Protein AF-A0A8C9PX13-F1 (afdb_monomer_lite)

Structure (mmCIF, N/CA/C/O backbone):
data_AF-A0A8C9PX13-F1
#
_entry.id   AF-A0A8C9PX13-F1
#
loop_
_atom_site.group_PDB
_atom_site.id
_atom_site.type_symbol
_atom_site.label_atom_id
_atom_site.label_alt_id
_atom_site.label_comp_id
_atom_site.label_asym_id
_atom_site.label_entity_id
_atom_site.label_seq_id
_atom_site.pdbx_PDB_ins_code
_atom_site.Cartn_x
_atom_site.Cartn_y
_atom_site.Cartn_z
_atom_site.occupancy
_atom_site.B_iso_or_equiv
_atom_site.auth_seq_id
_atom_site.auth_comp_id
_atom_site.auth_asym_id
_atom_site.auth_atom_id
_atom_site.pdbx_PDB_model_num
ATOM 1 N N . MET A 1 1 ? -4.410 12.856 24.745 1.00 49.16 1 MET A N 1
ATOM 2 C CA . MET A 1 1 ? -3.526 11.689 24.949 1.00 49.16 1 MET A CA 1
ATOM 3 C C . MET A 1 1 ? -4.001 10.609 24.001 1.00 49.16 1 MET A C 1
ATOM 5 O O . MET A 1 1 ? -5.146 10.203 24.139 1.00 49.16 1 MET A O 1
ATOM 9 N N . THR A 1 2 ? -3.192 10.215 23.017 1.00 63.03 2 THR A N 1
ATOM 10 C CA . THR A 1 2 ? -3.500 9.046 22.182 1.00 63.03 2 THR A CA 1
ATOM 11 C C . THR A 1 2 ? -3.410 7.790 23.042 1.00 63.03 2 THR A C 1
ATOM 13 O O . THR A 1 2 ? -2.555 7.680 23.925 1.00 63.03 2 THR A O 1
ATOM 16 N N . SER A 1 3 ? -4.330 6.856 22.838 1.00 80.19 3 SER A N 1
ATOM 17 C CA . SER A 1 3 ? -4.328 5.582 23.554 1.00 80.19 3 SER A CA 1
ATOM 18 C C . SER A 1 3 ? -3.087 4.762 23.179 1.00 80.19 3 SER A C 1
ATOM 20 O O . SER A 1 3 ? -2.632 4.801 22.037 1.00 80.19 3 SER A O 1
ATOM 22 N N . ILE A 1 4 ? -2.569 3.940 24.101 1.00 82.62 4 ILE A N 1
ATOM 23 C CA . ILE A 1 4 ? -1.458 3.000 23.829 1.00 82.62 4 ILE A CA 1
ATOM 24 C C . ILE A 1 4 ? -1.766 2.122 22.600 1.00 82.62 4 ILE A C 1
ATOM 26 O O . ILE A 1 4 ? -0.873 1.789 21.820 1.00 82.62 4 ILE A O 1
ATOM 30 N N . LYS A 1 5 ? -3.047 1.785 22.390 1.00 80.00 5 LYS A N 1
ATOM 31 C CA . LYS A 1 5 ? -3.510 1.012 21.229 1.00 80.00 5 LYS A CA 1
ATOM 32 C C . LYS A 1 5 ? -3.400 1.793 19.918 1.00 80.00 5 LYS A C 1
ATOM 34 O O . LYS A 1 5 ? -2.944 1.232 18.927 1.00 80.00 5 LYS A O 1
ATOM 39 N N . GLU A 1 6 ? -3.777 3.069 19.923 1.00 82.06 6 GLU A N 1
ATOM 40 C CA . GLU A 1 6 ? -3.667 3.952 18.754 1.00 82.06 6 GLU A CA 1
ATOM 41 C C . GLU A 1 6 ? -2.204 4.180 18.395 1.00 82.06 6 GLU A C 1
ATOM 43 O O . GLU A 1 6 ? -1.828 4.062 17.234 1.00 82.06 6 GLU A O 1
ATOM 48 N N . GLN A 1 7 ? -1.353 4.406 19.398 1.00 87.12 7 GLN A N 1
ATOM 49 C CA . GLN A 1 7 ? 0.077 4.587 19.178 1.00 87.12 7 GLN A CA 1
ATOM 50 C C . GLN A 1 7 ? 0.711 3.348 18.530 1.00 87.12 7 GLN A C 1
ATOM 52 O O . GLN A 1 7 ? 1.488 3.476 17.587 1.00 87.12 7 GLN A O 1
ATOM 57 N N . ALA A 1 8 ? 0.340 2.145 18.981 1.00 90.38 8 ALA A N 1
ATOM 58 C CA . ALA A 1 8 ? 0.809 0.900 18.378 1.00 90.38 8 ALA A CA 1
ATOM 59 C C . ALA A 1 8 ? 0.305 0.717 16.935 1.00 90.38 8 ALA A C 1
ATOM 61 O O . ALA A 1 8 ? 1.046 0.229 16.082 1.00 90.38 8 ALA A O 1
ATOM 62 N N . ALA A 1 9 ? -0.940 1.106 16.654 1.00 88.44 9 ALA A N 1
ATOM 63 C CA . ALA A 1 9 ? -1.523 1.034 15.319 1.00 88.44 9 ALA A CA 1
ATOM 64 C C . ALA A 1 9 ? -0.834 2.011 14.346 1.00 88.44 9 ALA A C 1
ATOM 66 O O . ALA A 1 9 ? -0.406 1.606 13.265 1.00 88.44 9 ALA A O 1
ATOM 67 N N . ILE A 1 10 ? -0.590 3.250 14.786 1.00 88.75 10 ILE A N 1
ATOM 68 C CA . ILE A 1 10 ? 0.171 4.263 14.041 1.00 88.75 10 ILE A CA 1
ATOM 69 C C . ILE A 1 10 ? 1.604 3.787 13.781 1.00 88.75 10 ILE A C 1
ATOM 71 O O . ILE A 1 10 ? 2.089 3.888 12.657 1.00 88.75 10 ILE A O 1
ATOM 75 N N . SER A 1 11 ? 2.290 3.226 14.782 1.00 92.50 11 SER A N 1
ATOM 76 C CA . SER A 1 11 ? 3.643 2.689 14.592 1.00 92.50 11 SER A CA 1
ATOM 77 C C . SER A 1 11 ? 3.680 1.573 13.545 1.00 92.50 11 SER A C 1
ATOM 79 O O . SER A 1 11 ? 4.570 1.577 12.700 1.00 92.50 11 SER A O 1
ATOM 81 N N . ARG A 1 12 ? 2.696 0.661 13.538 1.00 92.38 12 ARG A N 1
ATOM 82 C CA . ARG A 1 12 ? 2.588 -0.391 12.509 1.00 92.38 12 ARG A CA 1
ATOM 83 C C . ARG A 1 12 ? 2.352 0.189 11.120 1.00 92.38 12 ARG A C 1
ATOM 85 O O . ARG A 1 12 ? 3.012 -0.239 10.178 1.00 92.38 12 ARG A O 1
ATOM 92 N N . LEU A 1 13 ? 1.461 1.176 11.002 1.00 93.19 13 LEU A N 1
ATOM 93 C CA . LEU A 1 13 ? 1.216 1.886 9.747 1.00 93.19 13 LEU A CA 1
ATOM 94 C C . LEU A 1 13 ? 2.503 2.536 9.222 1.00 93.19 13 LEU A C 1
ATOM 96 O O . LEU A 1 13 ? 2.854 2.356 8.060 1.00 93.19 13 LEU A O 1
ATOM 100 N N . LEU A 1 14 ? 3.231 3.264 10.071 1.00 93.69 14 LEU A N 1
ATOM 101 C CA . LEU A 1 14 ? 4.477 3.921 9.676 1.00 93.69 14 LEU A CA 1
ATOM 102 C C . LEU A 1 14 ? 5.542 2.911 9.238 1.00 93.69 14 LEU A C 1
ATOM 104 O O . LEU A 1 14 ? 6.171 3.116 8.201 1.00 93.69 14 LEU A O 1
ATOM 108 N N . SER A 1 15 ? 5.704 1.803 9.968 1.00 95.00 15 SER A N 1
ATOM 109 C CA . SER A 1 15 ? 6.613 0.722 9.570 1.00 95.00 15 SER A CA 1
ATOM 110 C C . SER A 1 15 ? 6.222 0.110 8.224 1.00 95.00 15 SER A C 1
ATOM 112 O O . SER A 1 15 ? 7.089 -0.073 7.375 1.00 95.00 15 SER A O 1
ATOM 114 N N . PHE A 1 16 ? 4.931 -0.135 7.992 1.00 95.25 16 PHE A N 1
ATOM 115 C CA . PHE A 1 16 ? 4.425 -0.648 6.717 1.00 95.25 16 PHE A CA 1
ATOM 116 C C . PHE A 1 16 ? 4.710 0.310 5.549 1.00 95.25 16 PHE A C 1
ATOM 118 O O . PHE A 1 16 ? 5.184 -0.104 4.491 1.00 95.25 16 PHE A O 1
ATOM 125 N N . LEU A 1 17 ? 4.459 1.609 5.735 1.00 94.81 17 LEU A N 1
ATOM 126 C CA . LEU A 1 17 ? 4.729 2.623 4.714 1.00 94.81 17 LEU A CA 1
ATOM 127 C C . LEU A 1 17 ? 6.229 2.732 4.413 1.00 94.81 17 LEU A C 1
ATOM 129 O O . LEU A 1 17 ? 6.622 2.821 3.251 1.00 94.81 17 LEU A O 1
ATOM 133 N N . GLN A 1 18 ? 7.067 2.669 5.448 1.00 94.94 18 GLN A N 1
ATOM 134 C CA . GLN A 1 18 ? 8.518 2.676 5.300 1.00 94.94 18 GLN A CA 1
ATOM 135 C C . GLN A 1 18 ? 9.028 1.414 4.588 1.00 94.94 18 GLN A C 1
ATOM 137 O O . GLN A 1 18 ? 9.948 1.498 3.772 1.00 94.94 18 GLN A O 1
ATOM 142 N N . GLU A 1 19 ? 8.439 0.249 4.860 1.00 95.44 19 GLU A N 1
ATOM 143 C CA . GLU A 1 19 ? 8.746 -0.991 4.147 1.00 95.44 19 GLU A CA 1
ATOM 144 C C . GLU A 1 19 ? 8.403 -0.862 2.659 1.00 95.44 19 GLU A C 1
ATOM 146 O O . GLU A 1 19 ? 9.239 -1.155 1.805 1.00 95.44 19 GLU A O 1
ATOM 151 N N . TRP A 1 20 ? 7.218 -0.337 2.334 1.00 94.25 20 TRP A N 1
ATOM 152 C CA . TRP A 1 20 ? 6.808 -0.069 0.955 1.00 94.25 20 TRP A CA 1
ATOM 153 C C . TRP A 1 20 ? 7.772 0.874 0.217 1.00 94.25 20 TRP A C 1
ATOM 155 O O . TRP A 1 20 ? 8.166 0.606 -0.929 1.00 94.25 20 TRP A O 1
ATOM 165 N N . ASP A 1 21 ? 8.158 1.974 0.865 1.00 92.44 21 ASP A N 1
ATOM 166 C CA . ASP A 1 21 ? 9.023 2.993 0.273 1.00 92.44 21 ASP A CA 1
ATOM 167 C C . ASP A 1 21 ? 10.425 2.429 -0.023 1.00 92.44 21 ASP A C 1
ATOM 169 O O . ASP A 1 21 ? 10.959 2.666 -1.110 1.00 92.44 21 ASP A O 1
ATOM 173 N N . ASN A 1 22 ? 10.966 1.588 0.864 1.00 93.44 22 ASN A N 1
ATOM 174 C CA . ASN A 1 22 ? 12.279 0.948 0.700 1.00 93.44 22 ASN A CA 1
ATOM 175 C C . ASN A 1 22 ? 12.256 -0.341 -0.145 1.00 93.44 22 ASN A C 1
ATOM 177 O O . ASN A 1 22 ? 13.307 -0.837 -0.556 1.00 93.44 22 ASN A O 1
ATOM 181 N N . ALA A 1 23 ? 11.078 -0.903 -0.418 1.00 92.44 23 ALA A N 1
ATOM 182 C CA . ALA A 1 23 ? 10.944 -2.173 -1.116 1.00 92.44 23 ALA A CA 1
ATOM 183 C C . ALA A 1 23 ? 11.322 -2.091 -2.608 1.00 92.44 23 ALA A C 1
ATOM 185 O O . ALA A 1 23 ? 10.903 -1.206 -3.358 1.00 92.44 23 ALA A O 1
ATOM 186 N N . GLY A 1 24 ? 12.054 -3.107 -3.075 1.00 87.44 24 GLY A N 1
ATOM 187 C CA . GLY A 1 24 ? 12.264 -3.360 -4.501 1.00 87.44 24 GLY A CA 1
ATOM 188 C C . GLY A 1 24 ? 11.007 -3.908 -5.193 1.00 87.44 24 GLY A C 1
ATOM 189 O O . GLY A 1 24 ? 10.018 -4.259 -4.552 1.00 87.44 24 GLY A O 1
ATOM 190 N N . LYS A 1 25 ? 11.047 -4.048 -6.525 1.00 84.00 25 LYS A N 1
ATOM 191 C CA . LYS A 1 25 ? 9.893 -4.470 -7.352 1.00 84.00 25 LYS A CA 1
ATOM 192 C C . LYS A 1 25 ? 9.197 -5.749 -6.855 1.00 84.00 25 LYS A C 1
ATOM 194 O O . LYS A 1 25 ? 7.972 -5.797 -6.827 1.00 84.00 25 LYS A O 1
ATOM 199 N N . VAL A 1 26 ? 9.966 -6.779 -6.495 1.00 86.50 26 VAL A N 1
ATOM 200 C CA . VAL A 1 26 ? 9.425 -8.074 -6.038 1.00 86.50 26 VAL A CA 1
ATOM 201 C C . VAL A 1 26 ? 8.743 -7.933 -4.676 1.00 86.50 26 VAL A C 1
ATOM 203 O O . VAL A 1 26 ? 7.612 -8.384 -4.516 1.00 86.50 26 VAL A O 1
ATOM 206 N N . ALA A 1 27 ? 9.387 -7.243 -3.732 1.00 90.50 27 ALA A N 1
ATOM 207 C CA . ALA A 1 27 ? 8.838 -6.996 -2.402 1.00 90.50 27 ALA A CA 1
ATOM 208 C C . ALA A 1 27 ? 7.571 -6.127 -2.463 1.00 90.50 27 ALA A C 1
ATOM 210 O O . ALA A 1 27 ? 6.563 -6.490 -1.870 1.00 90.50 27 ALA A O 1
ATOM 211 N N . ARG A 1 28 ? 7.556 -5.061 -3.279 1.00 89.88 28 ARG A N 1
ATOM 212 C CA . ARG A 1 28 ? 6.345 -4.251 -3.512 1.00 89.88 28 ARG A CA 1
ATOM 213 C C . ARG A 1 28 ? 5.187 -5.079 -4.064 1.00 89.88 28 ARG A C 1
ATOM 215 O O . ARG A 1 28 ? 4.054 -4.892 -3.640 1.00 89.88 28 ARG A O 1
ATOM 222 N N . ASN A 1 29 ? 5.454 -6.017 -4.975 1.00 89.12 29 ASN A N 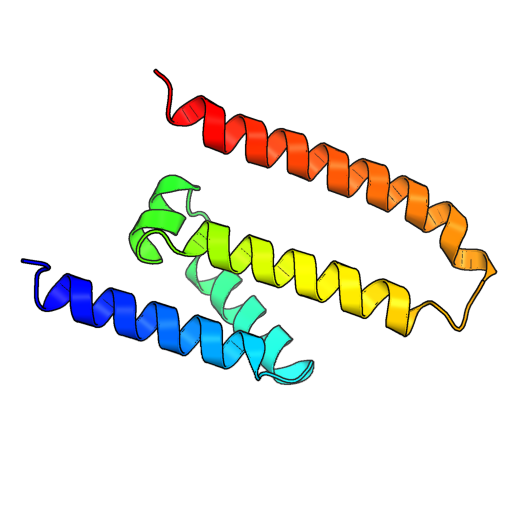1
ATOM 223 C CA . ASN A 1 29 ? 4.416 -6.915 -5.483 1.00 89.12 29 ASN A CA 1
ATOM 224 C C . ASN A 1 29 ? 3.855 -7.825 -4.377 1.00 89.12 29 ASN A C 1
ATOM 226 O O . ASN A 1 29 ? 2.650 -8.040 -4.309 1.00 89.12 29 ASN A O 1
ATOM 230 N N . HIS A 1 30 ? 4.716 -8.331 -3.491 1.00 93.31 30 HIS A N 1
ATOM 231 C CA . HIS A 1 30 ? 4.285 -9.147 -2.358 1.00 93.31 30 HIS A CA 1
ATOM 232 C C . HIS A 1 30 ? 3.451 -8.342 -1.350 1.00 93.31 30 HIS A C 1
ATOM 234 O O . HIS A 1 30 ? 2.351 -8.765 -1.006 1.00 93.31 30 HIS A O 1
ATOM 240 N N . ILE A 1 31 ? 3.917 -7.148 -0.964 1.00 92.12 31 ILE A N 1
ATOM 241 C CA . ILE A 1 31 ? 3.189 -6.224 -0.080 1.00 92.12 31 ILE A CA 1
ATOM 242 C C . ILE A 1 31 ? 1.809 -5.898 -0.663 1.00 92.12 31 ILE A C 1
ATOM 244 O O . ILE A 1 31 ? 0.808 -5.959 0.048 1.00 92.12 31 ILE A O 1
ATOM 248 N N . LEU A 1 32 ? 1.738 -5.606 -1.966 1.00 91.06 32 LEU A N 1
ATOM 249 C CA . LEU A 1 32 ? 0.480 -5.292 -2.642 1.00 91.06 32 LEU A CA 1
ATOM 250 C C . LEU A 1 32 ? -0.475 -6.491 -2.688 1.00 91.06 32 LEU A C 1
ATOM 252 O O . LEU A 1 32 ? -1.660 -6.331 -2.412 1.00 91.06 32 LEU A O 1
ATOM 256 N N . ASN A 1 33 ? 0.023 -7.687 -3.011 1.00 89.62 33 ASN A N 1
ATOM 257 C CA . ASN A 1 33 ? -0.802 -8.895 -3.027 1.00 89.62 33 ASN A CA 1
ATOM 258 C C . ASN A 1 33 ? -1.371 -9.202 -1.641 1.00 89.62 33 ASN A C 1
ATOM 260 O O . ASN A 1 33 ? -2.563 -9.479 -1.529 1.00 89.62 33 ASN A O 1
ATOM 264 N N . ASN A 1 34 ? -0.549 -9.085 -0.596 1.00 92.19 34 ASN A N 1
ATOM 265 C CA . ASN A 1 34 ? -1.000 -9.271 0.779 1.00 92.19 34 ASN A CA 1
ATOM 266 C C . ASN A 1 34 ? -2.055 -8.222 1.142 1.00 92.19 34 ASN A C 1
ATOM 268 O O . ASN A 1 34 ? -3.113 -8.588 1.639 1.00 92.19 34 ASN A O 1
ATOM 272 N N . PHE A 1 35 ? -1.818 -6.945 0.822 1.00 90.00 35 PHE A N 1
ATOM 273 C CA . PHE A 1 35 ? -2.779 -5.867 1.065 1.00 90.00 35 PHE A CA 1
ATOM 274 C C . PHE A 1 35 ? -4.130 -6.116 0.377 1.00 90.00 35 PHE A C 1
ATOM 276 O O . PHE A 1 35 ? -5.172 -5.865 0.971 1.00 90.00 35 PHE A O 1
ATOM 283 N N . ILE A 1 36 ? -4.135 -6.621 -0.861 1.00 87.88 36 ILE A N 1
ATOM 284 C CA . ILE A 1 36 ? -5.373 -6.943 -1.586 1.00 87.88 36 ILE A CA 1
ATOM 285 C C . ILE A 1 36 ? -6.085 -8.134 -0.943 1.00 87.88 36 ILE A C 1
ATOM 287 O O . ILE A 1 36 ? -7.292 -8.074 -0.734 1.00 87.88 36 ILE A O 1
ATOM 291 N N . GLN A 1 37 ? -5.355 -9.204 -0.621 1.00 90.81 37 GLN A N 1
ATOM 292 C CA . GLN A 1 37 ? -5.931 -10.406 -0.014 1.00 90.81 37 GLN A CA 1
ATOM 293 C C . GLN A 1 37 ? -6.537 -10.120 1.360 1.00 90.81 37 GLN A C 1
ATOM 295 O O . GLN A 1 37 ? -7.624 -10.604 1.660 1.00 90.81 37 GLN A O 1
ATOM 300 N N . THR A 1 38 ? -5.867 -9.313 2.184 1.00 88.12 38 THR A N 1
ATOM 301 C CA . THR A 1 38 ? -6.359 -8.981 3.524 1.00 88.12 38 THR A CA 1
ATOM 302 C C . THR A 1 38 ? -7.543 -8.029 3.492 1.00 88.12 38 THR A C 1
ATOM 304 O O . THR A 1 38 ? -8.348 -8.058 4.417 1.00 88.12 38 THR A O 1
ATOM 307 N N . ASN A 1 39 ? -7.677 -7.205 2.449 1.00 86.94 39 ASN A N 1
ATOM 308 C CA . ASN A 1 39 ? -8.708 -6.171 2.346 1.00 86.94 39 ASN A CA 1
ATOM 309 C C . ASN A 1 39 ? -9.777 -6.442 1.281 1.00 86.94 39 ASN A C 1
ATOM 311 O O . ASN A 1 39 ? -10.551 -5.550 0.928 1.00 86.94 39 ASN A O 1
ATOM 315 N N . GLN A 1 40 ? -9.842 -7.665 0.761 1.00 85.25 40 GLN A N 1
ATOM 316 C CA . GLN A 1 40 ? -10.830 -8.032 -0.242 1.00 85.25 40 GLN A CA 1
ATOM 317 C C . GLN A 1 40 ? -12.252 -7.918 0.326 1.00 85.25 40 GLN A C 1
ATOM 319 O O . GLN A 1 40 ? -12.551 -8.447 1.392 1.00 85.25 40 GLN A O 1
ATOM 324 N N . GLY A 1 41 ? -13.138 -7.242 -0.410 1.00 84.81 41 GLY A N 1
ATOM 325 C CA . GLY A 1 41 ? -14.545 -7.079 -0.029 1.00 84.81 41 GLY A CA 1
ATOM 326 C C . GLY A 1 41 ? -14.821 -5.980 1.001 1.00 84.81 41 GLY A C 1
ATOM 327 O O . GLY A 1 41 ? -15.985 -5.783 1.333 1.00 84.81 41 GLY A O 1
ATOM 328 N N . LYS A 1 42 ? -13.797 -5.249 1.467 1.00 85.94 42 LYS A N 1
ATOM 329 C CA . LYS A 1 42 ? -13.972 -4.112 2.383 1.00 85.94 42 LYS A CA 1
ATOM 330 C C . LYS A 1 42 ? -14.395 -2.850 1.643 1.00 85.94 42 LYS A C 1
ATOM 332 O O . LYS A 1 42 ? -13.924 -2.566 0.538 1.00 85.94 42 LYS A O 1
ATOM 337 N N . THR A 1 43 ? -15.261 -2.077 2.279 1.00 87.31 43 THR A N 1
ATOM 338 C CA . THR A 1 43 ? -15.626 -0.725 1.851 1.00 87.31 43 THR A CA 1
ATOM 339 C C . THR A 1 43 ? -14.510 0.274 2.175 1.00 87.31 43 THR A C 1
ATOM 341 O O . THR A 1 43 ? -13.595 -0.018 2.945 1.00 87.31 43 THR A O 1
ATOM 344 N N . SER A 1 44 ? -14.565 1.474 1.587 1.00 81.12 44 SER A N 1
ATOM 345 C CA . SER A 1 44 ? -13.548 2.510 1.832 1.00 81.12 44 SER A CA 1
ATOM 346 C C . SER A 1 44 ? -13.429 2.903 3.316 1.00 81.12 44 SER A C 1
ATOM 348 O O . SER A 1 44 ? -12.300 2.956 3.801 1.00 81.12 44 SER A O 1
ATOM 350 N N . PRO A 1 45 ? -14.530 3.121 4.068 1.00 86.12 45 PRO A N 1
ATOM 351 C CA . PRO A 1 45 ? -14.436 3.458 5.491 1.00 86.12 45 PRO A CA 1
ATOM 352 C C . PRO A 1 45 ? -13.861 2.320 6.343 1.00 86.12 45 PRO A C 1
ATOM 354 O O . PRO A 1 45 ? -13.035 2.564 7.218 1.00 86.12 45 PRO A O 1
ATOM 357 N N . GLU A 1 46 ? -14.241 1.069 6.059 1.00 86.81 46 GLU A N 1
ATOM 358 C CA . GLU A 1 46 ? -13.698 -0.113 6.749 1.00 86.81 46 GLU A CA 1
ATOM 359 C C . GLU A 1 46 ? -12.198 -0.263 6.499 1.00 86.81 46 GLU A C 1
ATOM 361 O O . GLU A 1 46 ? -11.428 -0.538 7.421 1.00 86.81 46 GLU A O 1
ATOM 366 N N . LEU A 1 47 ? -11.778 -0.038 5.253 1.00 88.06 47 LEU A N 1
ATOM 367 C CA . LEU A 1 47 ? -10.378 -0.073 4.868 1.00 88.06 47 LEU A CA 1
ATOM 368 C C . LEU A 1 47 ? -9.574 1.005 5.601 1.00 88.06 47 LEU A C 1
ATOM 370 O O . LEU A 1 47 ? -8.511 0.709 6.140 1.00 88.06 47 LEU A O 1
ATOM 374 N N . GLU A 1 48 ? -10.077 2.239 5.650 1.00 88.56 48 GLU A N 1
ATOM 375 C CA . GLU A 1 48 ? -9.421 3.316 6.391 1.00 88.56 48 GLU A CA 1
ATOM 376 C C . GLU A 1 48 ? -9.342 3.004 7.881 1.00 88.56 48 GLU A C 1
ATOM 378 O O . GLU A 1 48 ? -8.274 3.117 8.480 1.00 88.56 48 GLU A O 1
ATOM 383 N N . GLN A 1 49 ? -10.431 2.531 8.482 1.00 87.31 49 GLN A N 1
ATOM 384 C CA . GLN A 1 49 ? -10.456 2.189 9.899 1.00 87.31 49 GLN A CA 1
ATOM 385 C C . GLN A 1 49 ? -9.438 1.095 10.246 1.00 87.31 49 GLN A C 1
ATOM 387 O O . GLN A 1 49 ? -8.697 1.227 11.223 1.00 87.31 49 GLN A O 1
ATOM 392 N N . GLU A 1 50 ? -9.355 0.037 9.441 1.00 86.06 50 GLU A N 1
ATOM 393 C CA . GLU A 1 50 ? -8.413 -1.058 9.669 1.00 86.06 50 GLU A CA 1
ATOM 394 C C . GLU A 1 50 ? -6.958 -0.639 9.444 1.00 86.06 50 GLU A C 1
ATOM 396 O O . GLU A 1 50 ? -6.048 -1.097 10.140 1.00 86.06 50 GLU A O 1
ATOM 401 N N . PHE A 1 51 ? -6.740 0.297 8.523 1.00 87.69 51 PHE A N 1
ATOM 402 C CA . PHE A 1 51 ? -5.427 0.850 8.222 1.00 87.69 51 PHE A CA 1
ATOM 403 C C . PHE A 1 51 ? -5.087 2.113 9.020 1.00 87.69 51 PHE A C 1
ATOM 405 O O . PHE A 1 51 ? -4.188 2.860 8.635 1.00 87.69 51 PHE A O 1
ATOM 412 N N . SER A 1 52 ? -5.762 2.347 10.153 1.00 90.56 52 SER A N 1
ATOM 413 C CA . SER A 1 52 ? -5.509 3.491 11.049 1.00 90.56 52 SER A CA 1
ATOM 414 C C . SER A 1 52 ? -5.596 4.851 10.345 1.00 90.56 52 SER A C 1
ATOM 416 O O . SER A 1 52 ? -4.769 5.729 10.580 1.00 90.56 52 SER A O 1
ATOM 418 N N . GLN A 1 53 ? -6.588 5.008 9.469 1.00 88.25 53 GLN A N 1
ATOM 419 C CA . GLN A 1 53 ? -6.813 6.173 8.603 1.00 88.25 53 GLN A CA 1
ATOM 420 C C . GLN A 1 53 ? -5.662 6.433 7.611 1.00 88.25 53 GLN A C 1
ATOM 422 O O . GLN A 1 53 ? -5.431 7.557 7.165 1.00 88.25 53 GLN A O 1
ATOM 427 N N . GLY A 1 54 ? -4.869 5.398 7.314 1.00 90.25 54 GLY A N 1
ATOM 428 C CA . GLY A 1 54 ? -3.695 5.466 6.449 1.00 90.25 54 GLY A CA 1
ATOM 429 C C . GLY A 1 54 ? -3.853 4.779 5.094 1.00 90.25 54 GLY A C 1
ATOM 430 O O . GLY A 1 54 ? -2.865 4.687 4.356 1.00 90.25 54 GLY A O 1
ATOM 431 N N . ALA A 1 55 ? -5.036 4.259 4.755 1.00 90.19 55 ALA A N 1
ATOM 432 C CA . ALA A 1 55 ? -5.215 3.462 3.546 1.00 90.19 55 ALA A CA 1
ATOM 433 C C . ALA A 1 55 ? -5.136 4.327 2.286 1.00 90.19 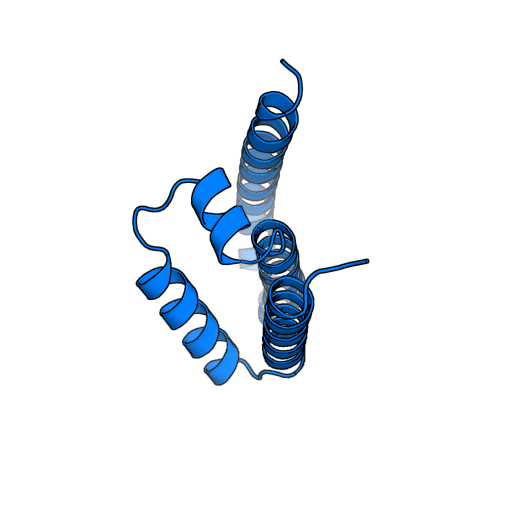55 ALA A C 1
ATOM 435 O O . ALA A 1 55 ? -4.367 4.020 1.373 1.00 90.19 55 ALA A O 1
ATOM 436 N N . SER A 1 56 ? -5.856 5.448 2.247 1.00 90.00 56 SER A N 1
ATOM 437 C CA . SER A 1 56 ? -5.777 6.451 1.176 1.00 90.00 56 SER A CA 1
ATOM 438 C C . SER A 1 56 ? -4.347 6.920 0.962 1.00 90.00 56 SER A C 1
ATOM 440 O O . SER A 1 56 ? -3.858 6.960 -0.169 1.00 90.00 56 SER A O 1
ATOM 442 N N . LEU A 1 57 ? -3.636 7.204 2.050 1.00 91.44 57 LEU A N 1
ATOM 443 C CA . LEU A 1 57 ? -2.245 7.621 2.014 1.00 91.44 57 LEU A CA 1
ATOM 444 C C . LEU A 1 57 ? -1.343 6.548 1.368 1.00 91.44 57 LEU A C 1
ATOM 446 O O . LEU A 1 57 ? -0.480 6.875 0.545 1.00 91.44 57 LEU A O 1
ATOM 450 N N . PHE A 1 58 ? -1.541 5.267 1.694 1.00 92.25 58 PHE A N 1
ATOM 451 C CA . PHE A 1 58 ? -0.839 4.167 1.030 1.00 92.25 58 PHE A CA 1
ATOM 452 C C . PHE A 1 58 ? -1.189 4.071 -0.465 1.00 92.25 58 PHE A C 1
ATOM 454 O O . PHE A 1 58 ? -0.289 3.976 -1.303 1.00 92.25 58 PHE A O 1
ATOM 461 N N . LEU A 1 59 ? -2.471 4.172 -0.826 1.00 89.56 59 LEU A N 1
ATOM 462 C CA . LEU A 1 59 ? -2.929 4.120 -2.219 1.00 89.56 59 LEU A CA 1
ATOM 463 C C . LEU A 1 59 ? -2.352 5.269 -3.062 1.00 89.56 59 LEU A C 1
ATOM 465 O O . LEU A 1 59 ? -1.940 5.059 -4.207 1.00 89.56 59 LEU A O 1
ATOM 469 N N . VAL A 1 60 ? -2.233 6.471 -2.493 1.00 89.31 60 VAL A N 1
ATOM 470 C CA . VAL A 1 60 ? -1.564 7.611 -3.140 1.00 89.31 60 VAL A CA 1
ATOM 471 C C . VAL A 1 60 ? -0.083 7.310 -3.401 1.00 89.31 60 VAL A C 1
ATOM 473 O O . VAL A 1 60 ? 0.412 7.577 -4.506 1.00 89.31 60 VAL A O 1
ATOM 476 N N . ARG A 1 61 ? 0.634 6.707 -2.439 1.00 89.94 61 ARG A N 1
ATOM 477 C CA . ARG A 1 61 ? 2.037 6.285 -2.628 1.00 89.94 61 ARG A CA 1
ATOM 478 C C . ARG A 1 61 ? 2.173 5.204 -3.698 1.00 89.94 61 ARG A C 1
ATOM 480 O O . ARG A 1 61 ? 3.060 5.307 -4.549 1.00 89.94 61 ARG A O 1
ATOM 487 N N . LEU A 1 62 ? 1.281 4.212 -3.710 1.00 87.88 62 LEU A N 1
ATOM 488 C CA . LEU A 1 62 ? 1.226 3.171 -4.739 1.00 87.88 62 LEU A CA 1
ATOM 489 C C . LEU A 1 62 ? 1.097 3.790 -6.134 1.00 87.88 62 LEU A C 1
ATOM 491 O O . LEU A 1 62 ? 1.914 3.527 -7.017 1.00 87.88 62 LEU A O 1
ATOM 495 N N . ILE A 1 63 ? 0.113 4.668 -6.327 1.00 84.00 63 ILE A N 1
ATOM 496 C CA . ILE A 1 63 ? -0.143 5.320 -7.617 1.00 84.00 63 ILE A CA 1
ATOM 497 C C . ILE A 1 63 ? 1.042 6.189 -8.040 1.00 84.00 63 ILE A C 1
ATOM 499 O O . ILE A 1 63 ? 1.421 6.181 -9.212 1.00 84.00 63 ILE A O 1
ATOM 503 N N . THR A 1 64 ? 1.655 6.912 -7.104 1.00 85.50 64 THR A N 1
ATOM 504 C CA . THR A 1 64 ? 2.848 7.727 -7.373 1.00 85.50 64 THR A CA 1
ATOM 505 C C . THR A 1 64 ? 4.020 6.854 -7.819 1.00 85.50 64 THR A C 1
ATOM 507 O O . THR A 1 64 ? 4.656 7.148 -8.832 1.00 85.50 64 THR A O 1
ATOM 510 N N . CYS A 1 65 ? 4.250 5.724 -7.145 1.00 83.50 65 CYS A N 1
ATOM 511 C CA . CYS A 1 65 ? 5.264 4.751 -7.538 1.00 83.50 65 CYS A CA 1
ATOM 512 C C . CYS A 1 65 ? 5.012 4.213 -8.954 1.00 83.50 65 CYS A C 1
ATOM 514 O O . CYS A 1 65 ? 5.934 4.177 -9.771 1.00 83.50 65 CYS A O 1
ATOM 516 N N . LEU A 1 66 ? 3.767 3.866 -9.291 1.00 77.19 66 LEU A N 1
ATOM 517 C CA . LEU A 1 66 ? 3.405 3.433 -10.641 1.00 77.19 66 LEU A CA 1
ATOM 518 C C . LEU A 1 66 ? 3.650 4.551 -11.667 1.00 77.19 66 LEU A C 1
ATOM 520 O O . LEU A 1 66 ? 4.281 4.315 -12.697 1.00 77.19 66 LEU A O 1
ATOM 524 N N . ARG A 1 67 ? 3.227 5.784 -11.370 1.00 77.19 67 ARG A N 1
ATOM 525 C CA . ARG A 1 67 ? 3.428 6.954 -12.239 1.00 77.19 67 ARG A CA 1
ATOM 526 C C . ARG A 1 67 ? 4.891 7.302 -12.474 1.00 77.19 67 ARG A C 1
ATOM 528 O O . ARG A 1 67 ? 5.162 7.892 -13.503 1.00 77.19 67 ARG A O 1
ATOM 535 N N . ILE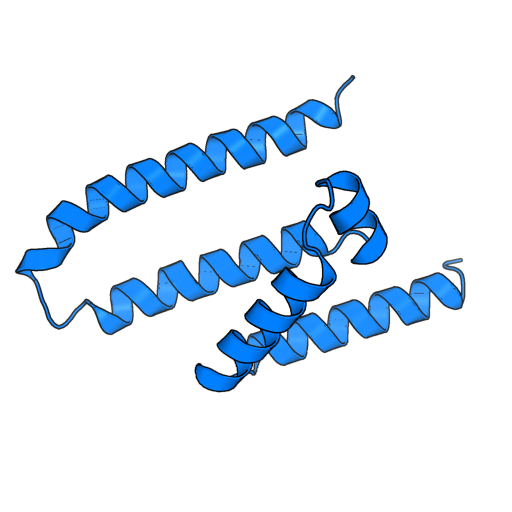 A 1 68 ? 5.811 6.979 -11.571 1.00 76.06 68 ILE A N 1
ATOM 536 C CA . ILE A 1 68 ? 7.252 7.216 -11.770 1.00 76.06 68 ILE A CA 1
ATOM 537 C C . ILE A 1 68 ? 7.894 6.025 -12.489 1.00 76.06 68 ILE A C 1
ATOM 539 O O . ILE A 1 68 ? 8.676 6.193 -13.4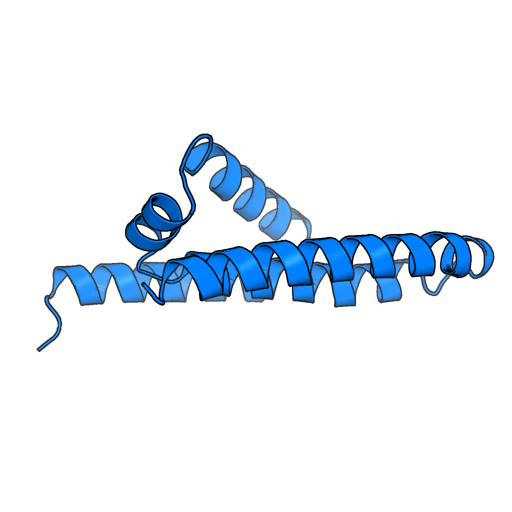25 1.00 76.06 68 ILE A O 1
ATOM 543 N N . THR A 1 69 ? 7.520 4.806 -12.101 1.00 68.50 69 THR A N 1
ATOM 544 C CA . THR A 1 69 ? 8.118 3.578 -12.636 1.00 68.50 69 THR A CA 1
ATOM 545 C C . THR A 1 69 ? 7.709 3.328 -14.087 1.00 68.50 69 THR A C 1
ATOM 547 O O . THR A 1 69 ? 8.541 2.917 -14.890 1.00 68.50 69 THR A O 1
ATOM 550 N N . TYR A 1 70 ? 6.454 3.595 -14.465 1.00 59.19 70 TYR A N 1
ATOM 551 C CA . TYR A 1 70 ? 5.969 3.328 -15.822 1.00 59.19 70 TYR A CA 1
ATOM 552 C C . TYR A 1 70 ? 6.575 4.239 -16.901 1.00 59.19 70 TYR A C 1
ATOM 554 O O . TYR A 1 70 ? 6.958 3.695 -17.936 1.00 59.19 70 TYR A O 1
ATOM 562 N N . PRO A 1 71 ? 6.710 5.567 -16.724 1.00 62.38 71 PRO A N 1
ATOM 563 C CA . PRO A 1 71 ? 7.432 6.421 -17.665 1.00 62.38 71 PRO A CA 1
ATOM 564 C C . PRO A 1 71 ? 8.897 6.017 -17.795 1.00 62.38 71 PRO A C 1
ATOM 566 O O . PRO A 1 71 ? 9.390 5.902 -18.914 1.00 62.38 71 PRO A O 1
ATOM 569 N N . LEU A 1 72 ? 9.561 5.711 -16.675 1.00 55.47 72 LEU A N 1
ATOM 570 C CA . LEU A 1 72 ? 10.971 5.324 -16.662 1.00 55.47 72 LEU A CA 1
ATOM 571 C C . LEU A 1 72 ? 11.210 3.988 -17.390 1.00 55.47 72 LEU A C 1
ATOM 573 O O . LEU A 1 72 ? 12.112 3.890 -18.215 1.00 55.47 72 LEU A O 1
ATOM 577 N N . LEU A 1 73 ? 10.3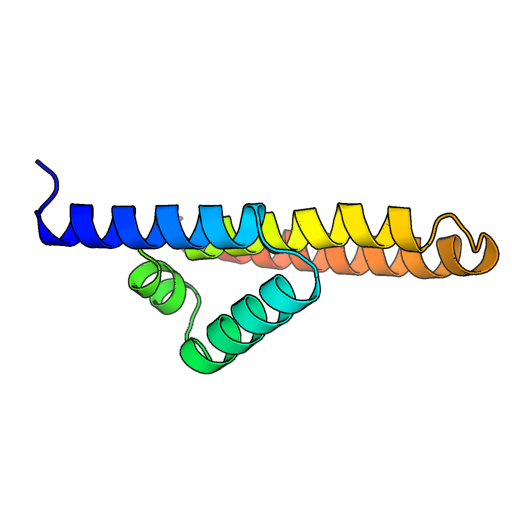51 2.981 -17.174 1.00 51.97 73 LEU A N 1
ATOM 578 C CA . LEU A 1 73 ? 10.408 1.696 -17.895 1.00 51.97 73 LEU A CA 1
ATOM 579 C C . LEU A 1 73 ? 10.069 1.815 -19.389 1.00 51.97 73 LEU A C 1
ATOM 581 O O . LEU A 1 73 ? 10.385 0.918 -20.169 1.00 51.97 73 LEU A O 1
ATOM 585 N N . ASN A 1 74 ? 9.363 2.872 -19.789 1.00 49.97 74 ASN A N 1
ATOM 586 C CA . ASN A 1 74 ? 8.743 2.985 -21.109 1.00 49.97 74 ASN A CA 1
ATOM 587 C C . ASN A 1 74 ? 9.382 4.075 -21.990 1.00 49.97 74 ASN A C 1
ATOM 589 O O . ASN A 1 74 ? 9.066 4.151 -23.178 1.00 49.97 74 ASN A O 1
ATOM 593 N N . TRP A 1 75 ? 10.313 4.863 -21.437 1.00 50.12 75 TRP A N 1
ATOM 594 C CA . TRP A 1 75 ? 11.156 5.833 -22.146 1.00 50.12 75 TRP A CA 1
ATOM 595 C C . TRP A 1 75 ? 11.948 5.196 -23.303 1.00 50.12 75 TRP A C 1
ATOM 597 O O . TRP A 1 75 ? 12.155 5.824 -24.335 1.00 50.12 75 TRP A O 1
ATOM 607 N N . GLY A 1 76 ? 12.296 3.907 -23.209 1.00 55.53 76 GLY A N 1
ATOM 608 C CA . GLY A 1 76 ? 12.975 3.174 -24.285 1.00 55.53 76 GLY A CA 1
ATOM 609 C C . GLY A 1 76 ? 12.117 2.809 -25.512 1.00 55.53 76 GLY A C 1
ATOM 610 O O . GLY A 1 76 ? 12.644 2.201 -26.435 1.00 55.53 76 GLY A O 1
ATOM 611 N N . ASN A 1 77 ? 10.808 3.113 -25.560 1.00 56.91 77 ASN A N 1
ATOM 612 C CA . ASN A 1 77 ? 9.924 2.680 -26.660 1.00 56.91 77 ASN A CA 1
ATOM 613 C C . ASN A 1 77 ? 8.884 3.748 -27.076 1.00 56.91 77 ASN A C 1
ATOM 615 O O . ASN A 1 77 ? 7.694 3.678 -26.748 1.00 56.91 77 ASN A O 1
ATOM 619 N N . ASN A 1 78 ? 9.330 4.707 -27.897 1.00 59.47 78 ASN A N 1
ATOM 620 C CA . ASN A 1 78 ? 8.604 5.924 -28.306 1.00 59.47 78 ASN A CA 1
ATOM 621 C C . ASN A 1 78 ? 7.240 5.722 -29.011 1.00 59.47 78 ASN A C 1
ATOM 623 O O . ASN A 1 78 ? 6.396 6.614 -28.989 1.00 59.47 78 ASN A O 1
ATOM 627 N N . ARG A 1 79 ? 6.942 4.548 -29.591 1.00 54.84 79 ARG A N 1
ATOM 628 C CA . ARG A 1 79 ? 5.658 4.311 -30.296 1.00 54.84 79 ARG A CA 1
ATOM 629 C C . ARG A 1 79 ? 4.476 3.955 -29.383 1.00 54.84 79 ARG A C 1
ATOM 631 O O . ARG A 1 79 ? 3.325 4.097 -29.787 1.00 54.84 79 ARG A O 1
ATOM 638 N N . LYS A 1 80 ? 4.722 3.514 -28.143 1.00 56.72 80 LYS A N 1
ATOM 639 C CA . LYS A 1 80 ? 3.660 3.118 -27.188 1.00 56.72 80 LYS A CA 1
ATOM 640 C C . LYS A 1 80 ? 3.222 4.253 -26.252 1.00 56.72 80 LYS A C 1
ATOM 642 O O . LYS A 1 80 ? 2.259 4.081 -25.507 1.00 56.72 80 LYS A O 1
ATOM 647 N N . TYR A 1 81 ? 3.908 5.395 -26.292 1.00 55.00 81 TYR A N 1
ATOM 648 C CA . TYR A 1 81 ? 3.693 6.523 -25.382 1.00 55.00 81 TYR A CA 1
ATOM 649 C C . TYR A 1 81 ? 2.355 7.240 -25.637 1.00 55.00 81 TYR A C 1
ATOM 651 O O . TYR A 1 81 ? 1.601 7.515 -24.707 1.00 55.00 81 TYR A O 1
ATOM 659 N N . GLN A 1 82 ? 1.990 7.448 -26.907 1.00 53.28 82 GLN A N 1
ATOM 660 C CA . GLN A 1 82 ? 0.790 8.214 -27.271 1.00 53.28 82 GLN A CA 1
ATOM 661 C C . GLN A 1 82 ? -0.525 7.490 -26.935 1.00 53.28 82 GLN A C 1
ATOM 663 O O . GLN A 1 82 ? -1.394 8.059 -26.280 1.00 53.28 82 GLN A O 1
ATOM 668 N N . LYS A 1 83 ? -0.647 6.191 -27.251 1.00 56.06 83 LYS A N 1
ATOM 669 C CA . LYS A 1 83 ? -1.815 5.370 -26.851 1.00 56.06 83 LYS A CA 1
ATOM 670 C C . LYS A 1 83 ? -1.929 5.159 -25.331 1.00 56.06 83 LYS A C 1
ATOM 672 O O . LYS A 1 83 ? -2.958 4.676 -24.860 1.00 56.06 83 LYS A O 1
ATOM 677 N N . ARG A 1 84 ? -0.879 5.465 -24.559 1.00 55.38 84 ARG A N 1
ATOM 678 C CA . ARG A 1 84 ? -0.871 5.382 -23.088 1.00 55.38 84 ARG A CA 1
ATOM 679 C C . ARG A 1 84 ? -1.214 6.711 -22.421 1.00 55.38 84 ARG A C 1
ATOM 681 O O . ARG A 1 84 ? -1.882 6.673 -21.400 1.00 55.38 84 ARG A O 1
ATOM 688 N N . LYS A 1 85 ? -0.890 7.855 -23.032 1.00 56.34 85 LYS A N 1
ATOM 689 C CA . LYS A 1 85 ? -1.297 9.192 -22.559 1.00 56.34 85 LYS A CA 1
ATOM 690 C C . LYS A 1 85 ? -2.826 9.357 -22.494 1.00 56.34 85 LYS A C 1
ATOM 692 O O . LYS A 1 85 ? -3.345 9.993 -21.582 1.00 56.34 85 LYS A O 1
ATOM 697 N N . GLU A 1 86 ? -3.550 8.726 -23.420 1.00 58.94 86 GLU A N 1
ATOM 698 C CA . GLU A 1 86 ? -5.020 8.632 -23.392 1.00 58.94 86 GLU A CA 1
ATOM 699 C C . GLU A 1 86 ? -5.519 7.794 -22.202 1.00 58.94 86 GLU A C 1
ATOM 701 O O . GLU A 1 86 ? -6.401 8.214 -21.461 1.00 58.94 86 GLU A O 1
ATOM 706 N N . ARG A 1 87 ? -4.891 6.637 -21.947 1.00 56.62 87 ARG A N 1
ATOM 707 C CA . ARG A 1 87 ? -5.225 5.804 -20.779 1.00 56.62 87 ARG A CA 1
ATOM 708 C C . ARG A 1 87 ? -4.863 6.487 -19.468 1.00 56.62 87 ARG A C 1
ATOM 710 O O . ARG A 1 87 ? -5.582 6.324 -18.497 1.00 56.62 87 ARG A O 1
ATOM 717 N N . GLU A 1 88 ? -3.795 7.279 -19.434 1.00 56.81 88 GLU A N 1
ATOM 718 C CA . GLU A 1 88 ? -3.465 8.118 -18.283 1.00 56.81 88 GLU A CA 1
ATOM 719 C C . GLU A 1 88 ? -4.508 9.204 -18.044 1.00 56.81 88 GLU A C 1
ATOM 721 O O . GLU A 1 88 ? -4.798 9.479 -16.887 1.00 56.81 88 GLU A O 1
ATOM 726 N N . ARG A 1 89 ? -5.097 9.804 -19.088 1.00 61.88 89 ARG A N 1
ATOM 727 C CA . ARG A 1 89 ? -6.246 10.708 -18.918 1.00 61.88 89 ARG A CA 1
ATOM 728 C C . ARG A 1 89 ? -7.441 9.983 -18.310 1.00 61.88 89 ARG A C 1
ATOM 730 O O . ARG A 1 89 ? -8.036 10.511 -17.381 1.00 61.88 89 ARG A O 1
ATOM 737 N N . ILE A 1 90 ? -7.726 8.763 -18.759 1.00 64.12 90 ILE A N 1
ATOM 738 C CA . ILE A 1 90 ? -8.818 7.941 -18.219 1.00 64.12 90 ILE A CA 1
ATOM 739 C C . ILE A 1 90 ? -8.539 7.536 -16.764 1.00 64.12 90 ILE A C 1
ATOM 741 O O . ILE A 1 90 ? -9.410 7.682 -15.919 1.00 64.12 90 ILE A O 1
ATOM 745 N N . ILE A 1 91 ? -7.320 7.100 -16.437 1.00 60.41 91 ILE A N 1
ATOM 746 C CA . ILE A 1 91 ? -6.926 6.728 -15.067 1.00 60.41 91 ILE A CA 1
ATOM 747 C C . ILE A 1 91 ? -6.907 7.958 -14.150 1.00 60.41 91 ILE A C 1
ATOM 749 O O . ILE A 1 91 ? -7.352 7.876 -13.011 1.00 60.41 91 ILE A O 1
ATOM 753 N N . LYS A 1 92 ? -6.431 9.115 -14.631 1.00 60.28 92 LYS A N 1
ATOM 754 C CA . LYS A 1 92 ? -6.498 10.388 -13.894 1.00 60.28 92 LYS A CA 1
ATOM 755 C C . LYS A 1 92 ? -7.945 10.850 -13.696 1.00 60.28 92 LYS A C 1
ATOM 757 O O . LYS A 1 92 ? -8.253 11.345 -12.622 1.00 60.28 92 LYS A O 1
ATOM 762 N N . GLY A 1 93 ? -8.819 10.656 -14.684 1.00 64.44 93 GLY A N 1
ATOM 763 C CA . GLY A 1 93 ? -10.251 10.953 -14.589 1.00 64.44 93 GLY A CA 1
ATOM 764 C C . GLY A 1 93 ? -10.982 10.032 -13.612 1.00 64.44 93 GLY A C 1
ATOM 765 O O . GLY A 1 93 ? -11.698 10.513 -12.744 1.00 64.44 93 GLY A O 1
ATOM 766 N N . ALA A 1 94 ? -10.726 8.723 -13.675 1.00 65.94 94 ALA A N 1
ATOM 767 C CA . ALA A 1 94 ? -11.234 7.755 -12.705 1.00 65.94 94 ALA A CA 1
ATOM 768 C C . ALA A 1 94 ? -10.729 8.061 -11.287 1.00 65.94 94 ALA A C 1
ATOM 770 O O . ALA A 1 94 ? -11.476 7.935 -10.326 1.00 65.94 94 ALA A O 1
ATOM 771 N N . PHE A 1 95 ? -9.486 8.532 -11.155 1.00 61.44 95 PHE A N 1
ATOM 772 C CA . PHE A 1 95 ? -8.931 8.972 -9.879 1.00 61.44 95 PHE A CA 1
ATOM 773 C C . PHE A 1 95 ? -9.610 10.240 -9.353 1.00 61.44 95 PHE A C 1
ATOM 775 O O . PHE A 1 95 ? -9.952 10.275 -8.183 1.00 61.44 95 PHE A O 1
ATOM 782 N N . LEU A 1 96 ? -9.853 11.252 -10.193 1.00 61.06 96 LEU A N 1
ATOM 783 C CA . LEU A 1 96 ? -10.608 12.442 -9.784 1.00 61.06 96 LEU A CA 1
ATOM 784 C C . LEU A 1 96 ? -12.040 12.088 -9.369 1.00 61.06 96 LEU A C 1
ATOM 786 O O . LEU A 1 96 ? -12.525 12.641 -8.396 1.00 61.06 96 LEU A O 1
ATOM 790 N N . LEU A 1 97 ? -12.685 11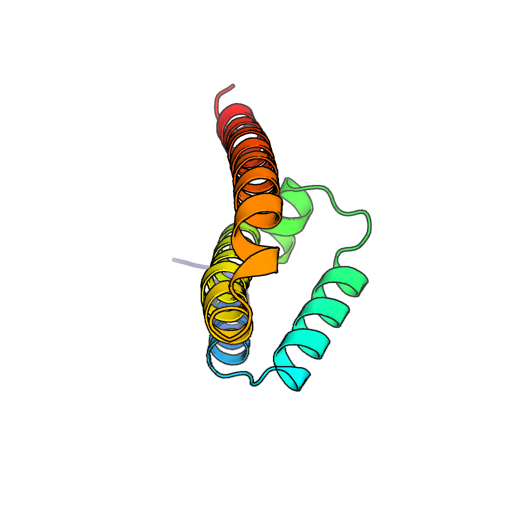.131 -10.040 1.00 59.78 97 LEU A N 1
ATOM 791 C CA . LEU A 1 97 ? -14.024 10.655 -9.677 1.00 59.78 97 LEU A CA 1
ATOM 792 C C . LEU A 1 97 ? -14.045 9.861 -8.365 1.00 59.78 97 LEU A C 1
ATOM 794 O O . LEU A 1 97 ? -14.954 10.047 -7.564 1.00 59.78 97 LEU A O 1
ATOM 798 N N . ILE A 1 98 ? -13.061 8.989 -8.132 1.00 58.78 98 ILE A N 1
ATOM 799 C CA . ILE A 1 98 ? -12.945 8.226 -6.879 1.00 58.78 98 ILE A CA 1
ATOM 800 C C . ILE A 1 98 ? -12.575 9.161 -5.724 1.00 58.78 98 ILE A C 1
ATOM 802 O O . ILE A 1 98 ? -13.172 9.081 -4.662 1.00 58.78 98 ILE A O 1
ATOM 806 N N . PHE A 1 99 ? -11.633 10.080 -5.937 1.00 52.88 99 PHE A N 1
ATOM 807 C CA . PHE A 1 99 ? -11.193 11.037 -4.924 1.00 52.88 99 PHE A CA 1
ATOM 808 C C . PHE A 1 99 ? -12.273 12.085 -4.616 1.00 52.88 99 PHE A C 1
ATOM 810 O O . PHE A 1 99 ? -12.445 12.428 -3.454 1.00 52.88 99 PHE A O 1
ATOM 817 N N . SER A 1 100 ? -13.040 12.535 -5.623 1.00 53.16 100 SER A N 1
ATOM 818 C CA . SER A 1 100 ? -14.241 13.361 -5.421 1.00 53.16 100 SER A CA 1
ATOM 819 C C . SER A 1 100 ? -15.267 12.595 -4.603 1.00 53.16 100 SER A C 1
ATOM 821 O O . SER A 1 100 ? -15.623 13.067 -3.541 1.00 53.16 100 SER A O 1
ATOM 823 N N . ASN A 1 101 ? -15.651 11.376 -5.006 1.00 46.16 101 ASN A N 1
ATOM 824 C CA . ASN A 1 101 ? -16.628 10.578 -4.255 1.00 46.16 101 ASN A CA 1
ATOM 825 C C . ASN A 1 101 ? -16.194 10.281 -2.814 1.00 46.16 101 ASN A C 1
ATOM 827 O O . ASN A 1 101 ? -17.043 10.242 -1.937 1.00 46.16 101 ASN A O 1
ATOM 831 N N . ILE A 1 102 ? -14.900 10.074 -2.553 1.00 46.34 102 ILE A N 1
ATOM 832 C CA . ILE A 1 102 ? -14.389 9.859 -1.191 1.00 46.34 102 ILE A CA 1
ATOM 833 C C . ILE A 1 102 ? -14.451 11.157 -0.363 1.00 46.34 102 ILE A C 1
ATOM 835 O O . ILE A 1 102 ? -14.828 11.096 0.797 1.00 46.34 102 ILE A O 1
ATOM 839 N N . LEU A 1 103 ? -14.144 12.324 -0.945 1.00 43.06 103 LEU A N 1
ATOM 840 C CA . LEU A 1 103 ? -14.238 13.627 -0.261 1.00 43.06 103 LEU A CA 1
ATOM 841 C C . LEU A 1 103 ? -15.678 14.137 -0.091 1.00 43.06 103 LEU A C 1
ATOM 843 O O . LEU A 1 103 ? -15.956 14.882 0.843 1.00 43.06 103 LEU A O 1
ATOM 847 N N . GLU A 1 104 ? -16.586 13.768 -0.993 1.00 44.47 104 GLU A N 1
ATOM 848 C CA . GLU A 1 104 ? -17.994 14.188 -0.973 1.00 44.47 104 GLU A CA 1
ATOM 849 C C . GLU A 1 104 ? -18.826 13.377 0.034 1.00 44.47 104 GLU A C 1
ATOM 851 O O . GLU A 1 104 ? -19.850 13.861 0.501 1.00 44.47 104 GLU A O 1
ATOM 856 N N . GLN A 1 105 ? -18.375 12.175 0.419 1.00 42.72 105 GLN A N 1
ATOM 857 C CA . GLN A 1 105 ? -19.031 11.346 1.445 1.00 42.72 105 GLN A CA 1
ATOM 858 C C . GLN A 1 105 ? -18.737 11.806 2.889 1.00 42.72 105 GLN A C 1
ATOM 860 O O . GLN A 1 105 ? -19.404 11.336 3.803 1.00 42.72 105 GLN A O 1
ATOM 865 N N . ASP A 1 106 ? -17.793 12.735 3.096 1.00 43.19 106 ASP A N 1
ATOM 866 C CA . ASP A 1 106 ? -17.455 13.321 4.410 1.00 43.19 106 ASP A CA 1
ATOM 867 C C . ASP A 1 106 ? -18.061 14.727 4.626 1.00 43.19 106 ASP A C 1
ATOM 869 O O . ASP A 1 106 ? -17.809 15.377 5.644 1.00 43.19 106 ASP A O 1
ATOM 873 N N . ILE A 1 107 ? -18.871 15.222 3.681 1.00 42.44 107 ILE A N 1
ATOM 874 C CA . ILE A 1 107 ? -19.603 16.493 3.798 1.00 42.44 107 ILE A CA 1
ATOM 875 C C . ILE A 1 107 ? -21.085 16.240 3.496 1.00 42.44 107 ILE A C 1
ATOM 877 O O . ILE A 1 107 ? -21.573 16.690 2.468 1.00 42.44 107 ILE A O 1
ATOM 881 N N . TRP A 1 108 ? -21.767 15.480 4.360 1.00 37.34 108 TRP A N 1
ATOM 882 C CA . TRP A 1 108 ? -23.172 15.626 4.796 1.00 37.34 108 TRP A CA 1
ATOM 883 C C . TRP A 1 108 ? -23.500 14.576 5.862 1.00 37.34 108 TRP A C 1
ATOM 885 O O . TRP A 1 108 ? -23.262 13.377 5.607 1.00 37.34 108 TRP A O 1
#

Radius of gyration: 16.65 Å; chains: 1; bounding box: 36×27×55 Å

InterPro domains:
  IPR041090 Protein of unknown function DUF5578 [PF17741] (1-73)
  IPR041090 Protein of unknown function DUF5578 [PTHR34258] (2-71)

Secondary structure (DSSP, 8-state):
---HHHHHHHHHHHHHHHHHHH--HHHHHHHHHHHHHHTTT--HHHHHHHTTT-HHHHHHHHHHHHHHHHHHHHTT-TTSSHHHHHHHHHHHHHHHHHHHHHHHTT--

Foldseek 3Di:
DDDPVLVVLVVVLVVLLVCCVPDDPVSVVVSVVVLCVVCPPHDPVRSCVNSSNCRVVSVVVVVVCCVVVVCVVCVVPVVVVPVVVVVVVVVVVVVCVVVCVVVVVVPD

Organism: Spermophilus dauricus (NCBI:txid99837)

Sequence (108 aa):
MTSIKEQAAISRLLSFLQEWDNAGKVARNHILNNFIQTNQGKTSPELEQEFSQGASLFLVRLITCLRITYPLLNWGNNRKYQKRKERERIIKGAFLLIFSNILEQDIW

pLDDT: mean 75.45, std 17.24, range [37.34, 95.44]